Protein AF-A0A744L655-F1 (afdb_monomer)

InterPro domains:
  IPR029058 Alpha/Beta hydrolase fold [G3DSA:3.40.50.1820] (1-97)
  IPR029058 Alpha/Beta hydrolase fold [SSF53474] (5-92)
  IPR051049 Dienelactone hydrolase-like enzyme [PTHR46623] (5-92)

Mean predicted aligned error: 4.02 Å

Solvent-accessible surface area (backbone atoms only — not comparable to full-atom values): 5997 Å² total; per-residue (Å²): 126,65,77,81,81,58,76,56,48,78,39,72,66,60,79,69,50,78,82,47,59,87,62,69,71,61,35,48,31,41,36,43,38,36,59,56,44,89,93,56,67,50,65,65,46,46,63,50,41,55,73,31,97,41,40,47,74,50,76,41,100,36,41,64,49,25,72,34,87,89,37,98,47,45,32,72,68,60,33,51,53,50,48,52,55,50,52,50,52,52,5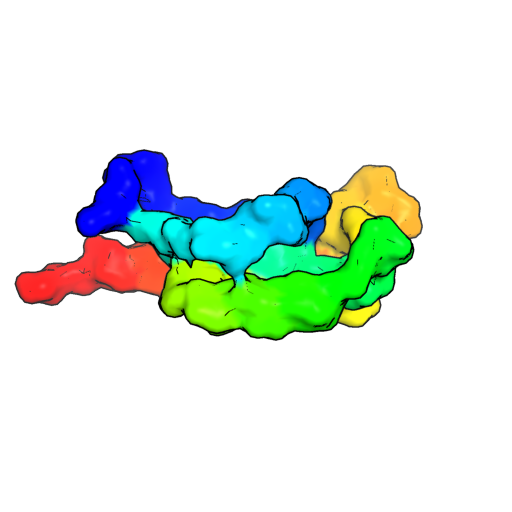0,54,49,53,50,65,72,67,56,81,128

Nearest PDB structures (foldseek):
  3qit-assembly2_D  TM=6.503E-01  e=7.792E-02  Moorena producens 19L
  4lyd-assembly1_A-2  TM=6.627E-01  e=1.967E-01  Rhizorhabdus wittichii RW1
  5uro-assembly1_A  TM=5.835E-01  e=1.510E-01  Trichoderma reesei QM6a
  8qzu-assembly1_A  TM=6.567E-01  e=2.563E-01  Xenorhabdus hominickii
  3om8-assembly1_B  TM=6.235E-01  e=3.125E-01  Pseudomonas aeruginosa PAO1

pLDDT: mean 92.44, std 10.53, range [46.84, 98.62]

Secondary structure (DSSP, 8-state):
---SS-S-EEEES-GGGGG-TT---SS-EEEEEEEE-TTS-HHHHHHHHTTSTTEEEEEEEEETTTT-TTSTT--HHHHHHHHHHHHHHHHHHHHHHHS--

Organism: Salmonella enterica (NCBI:txid28901)

Sequence (101 aa):
AASGLCDGVICYYGSRIRQYLHLAPRCPTLVIIARYEPAFDPLAMRQTLEKRPRVQCKMYDARHGFCDADSATFDAALSHQVMDDVTAFIRDITRANTSPD

Foldseek 3Di:
DQPVPDQEEEAAPPPCVQVVLVDAHSHAYEYEAECDEPPDHRVVSQVSNVVHPRYDYDYDPFYGCCLPPPDPRHDPVVVVVVVVVVVVVVVVSVVVVPDDD

Structure (mmCIF, N/CA/C/O backbone):
data_AF-A0A744L655-F1
#
_entry.id   AF-A0A744L655-F1
#
loop_
_atom_site.group_PDB
_atom_site.id
_atom_site.type_symbol
_atom_site.label_atom_id
_atom_site.label_alt_id
_atom_site.label_comp_id
_atom_site.label_asym_id
_atom_site.label_entity_id
_atom_site.label_seq_id
_atom_site.pdbx_PDB_ins_code
_atom_site.Cartn_x
_atom_site.Cartn_y
_atom_site.Cartn_z
_atom_site.occupancy
_atom_site.B_iso_or_equiv
_atom_site.auth_seq_id
_atom_site.auth_comp_id
_atom_site.auth_asym_id
_atom_site.auth_atom_id
_atom_site.pdbx_PDB_model_num
ATOM 1 N N . ALA A 1 1 ? -17.177 -7.573 17.270 1.00 46.84 1 ALA A N 1
ATOM 2 C CA . ALA A 1 1 ? -15.938 -7.567 18.070 1.00 46.84 1 ALA A CA 1
ATOM 3 C C . ALA A 1 1 ? -14.727 -7.709 17.150 1.00 46.84 1 ALA A C 1
ATOM 5 O O . ALA A 1 1 ? -14.851 -8.361 16.109 1.00 46.84 1 ALA A O 1
ATOM 6 N N . ALA A 1 2 ? -13.596 -7.083 17.503 1.00 59.34 2 ALA A N 1
ATOM 7 C CA . ALA A 1 2 ? -12.304 -7.357 16.871 1.00 59.34 2 ALA A CA 1
ATOM 8 C C . ALA A 1 2 ? -12.022 -8.868 16.921 1.00 59.34 2 ALA A C 1
ATOM 10 O O . ALA A 1 2 ? -12.524 -9.564 17.801 1.00 59.34 2 ALA A O 1
ATOM 11 N N . SER A 1 3 ? -11.273 -9.397 15.951 1.00 64.12 3 SER A N 1
ATOM 12 C CA . SER A 1 3 ? -11.023 -10.845 15.891 1.00 64.12 3 SER A CA 1
ATOM 13 C C . SER A 1 3 ? -10.248 -11.384 17.100 1.00 64.12 3 SER A C 1
ATOM 15 O O . SER A 1 3 ? -10.287 -12.588 17.330 1.00 64.12 3 SER A O 1
ATOM 17 N N . GLY A 1 4 ? -9.541 -10.507 17.824 1.00 71.25 4 GLY A N 1
ATOM 18 C CA . GLY A 1 4 ? -8.612 -10.863 18.898 1.00 71.25 4 GLY A CA 1
ATOM 19 C C . GLY A 1 4 ? -7.305 -11.496 18.408 1.00 71.25 4 GLY A C 1
ATOM 20 O O . GLY A 1 4 ? -6.445 -11.787 19.225 1.00 71.25 4 GLY A O 1
ATOM 21 N N . LEU A 1 5 ? -7.145 -11.717 17.095 1.00 86.25 5 LEU A N 1
ATOM 22 C CA . LEU A 1 5 ? -5.959 -12.361 16.517 1.00 86.25 5 LEU A CA 1
ATOM 23 C C . LEU A 1 5 ? -4.817 -11.374 16.247 1.00 86.25 5 LEU A C 1
ATOM 25 O O . LEU A 1 5 ? -3.654 -11.758 16.286 1.00 86.25 5 LEU A O 1
ATOM 29 N N . CYS A 1 6 ? -5.154 -10.123 15.928 1.00 90.38 6 CYS A N 1
ATOM 30 C CA . CYS A 1 6 ? -4.207 -9.046 15.662 1.00 90.38 6 CYS A CA 1
ATOM 31 C C . CYS A 1 6 ? -4.886 -7.677 15.801 1.00 90.38 6 CYS A C 1
ATOM 33 O O . CYS A 1 6 ? -6.091 -7.543 15.550 1.00 90.38 6 CYS A O 1
ATOM 35 N N . ASP A 1 7 ? -4.088 -6.660 16.119 1.00 92.62 7 ASP A N 1
ATOM 36 C CA . ASP A 1 7 ? -4.534 -5.270 16.260 1.00 92.62 7 ASP A CA 1
ATOM 37 C C . ASP A 1 7 ? -4.643 -4.530 14.922 1.00 92.62 7 ASP A C 1
ATOM 39 O O . ASP A 1 7 ? -5.424 -3.593 14.776 1.00 92.62 7 ASP A O 1
ATOM 43 N N . GLY A 1 8 ? -3.917 -4.990 13.903 1.00 94.50 8 GLY A N 1
ATOM 44 C CA . GLY A 1 8 ? -3.989 -4.460 12.549 1.00 94.50 8 GLY A CA 1
ATOM 45 C C . GLY A 1 8 ? -3.263 -5.342 11.542 1.00 94.50 8 GLY A C 1
ATOM 46 O O . GLY A 1 8 ? -2.553 -6.275 11.911 1.00 94.50 8 GLY A O 1
ATOM 47 N N . VAL A 1 9 ? -3.466 -5.053 10.257 1.00 95.56 9 VAL A N 1
ATOM 48 C CA . VAL A 1 9 ? -2.832 -5.763 9.135 1.00 95.56 9 VAL A CA 1
ATOM 49 C C . VAL A 1 9 ? -2.296 -4.753 8.128 1.00 95.56 9 VAL A C 1
ATOM 51 O O . VAL A 1 9 ? -2.946 -3.748 7.846 1.00 95.56 9 VAL A O 1
ATOM 54 N N . ILE A 1 10 ? -1.128 -5.040 7.557 1.00 97.69 10 ILE A N 1
ATOM 55 C CA . ILE A 1 10 ? -0.535 -4.262 6.469 1.00 97.69 10 ILE A CA 1
ATOM 56 C C . ILE A 1 10 ? -0.339 -5.201 5.280 1.00 97.69 10 ILE A C 1
ATOM 58 O O . ILE A 1 10 ? 0.330 -6.226 5.388 1.00 97.69 10 ILE A O 1
ATOM 62 N N . CYS A 1 11 ? -0.943 -4.859 4.148 1.00 96.38 11 CYS A N 1
ATOM 63 C CA . CYS A 1 11 ? -0.936 -5.660 2.933 1.00 96.38 11 CYS A CA 1
ATOM 64 C C . CYS A 1 11 ? -0.124 -4.959 1.849 1.00 96.38 11 CYS A C 1
ATOM 66 O O . CYS A 1 11 ? -0.550 -3.926 1.332 1.00 96.38 11 CYS A O 1
ATOM 68 N N . TYR A 1 12 ? 0.989 -5.561 1.445 1.00 97.31 12 TYR A N 1
ATOM 69 C CA . TYR A 1 12 ? 1.737 -5.141 0.265 1.00 97.31 12 TYR A CA 1
ATOM 70 C C . TYR A 1 12 ? 1.252 -5.927 -0.950 1.00 97.31 12 TYR A C 1
ATOM 72 O O . TYR A 1 12 ? 1.159 -7.152 -0.904 1.00 97.31 12 TYR A O 1
ATOM 80 N N . TYR A 1 13 ? 0.915 -5.216 -2.028 1.00 93.25 13 TYR A N 1
ATOM 81 C CA . TYR A 1 13 ? 0.667 -5.801 -3.352 1.00 93.25 13 TYR A CA 1
ATOM 82 C C . TYR A 1 13 ? -0.334 -6.971 -3.369 1.00 93.25 13 TYR A C 1
ATOM 84 O O . TYR A 1 13 ? -0.107 -8.007 -3.992 1.00 93.25 13 TYR A O 1
ATOM 92 N N . GLY A 1 14 ? -1.459 -6.827 -2.660 1.00 87.00 14 GLY A N 1
ATOM 93 C CA . GLY A 1 14 ? -2.414 -7.915 -2.428 1.00 87.00 14 GLY A CA 1
ATOM 94 C C . GLY A 1 14 ? -3.040 -8.498 -3.702 1.00 87.00 14 GLY A C 1
ATOM 95 O O . GLY A 1 14 ? -4.150 -8.129 -4.065 1.00 87.00 14 GLY A O 1
ATOM 96 N N . SER A 1 15 ? -2.393 -9.477 -4.340 1.00 83.62 15 SER A N 1
ATOM 97 C CA . SER A 1 15 ? -2.816 -10.032 -5.636 1.00 83.62 15 SER A CA 1
ATOM 98 C C . SER A 1 15 ? -4.268 -10.527 -5.627 1.00 83.62 15 SER A C 1
ATOM 100 O O . SER A 1 15 ? -5.086 -10.114 -6.451 1.00 83.62 15 SER A O 1
ATOM 102 N N . ARG A 1 16 ? -4.645 -11.367 -4.655 1.00 90.62 16 ARG A N 1
ATOM 103 C CA . ARG A 1 16 ? -5.993 -11.963 -4.594 1.00 90.62 16 ARG A CA 1
ATOM 104 C C . ARG A 1 16 ? -7.055 -11.074 -3.950 1.00 90.62 16 ARG A C 1
ATOM 106 O O . ARG A 1 16 ? -8.223 -11.446 -3.981 1.00 90.62 16 ARG A O 1
ATOM 113 N N . ILE A 1 17 ? -6.707 -9.900 -3.416 1.00 92.00 17 ILE A N 1
ATOM 114 C CA . ILE A 1 17 ? -7.665 -9.061 -2.672 1.00 92.00 17 ILE A CA 1
ATOM 115 C C . ILE A 1 17 ? -8.876 -8.655 -3.531 1.00 92.00 17 ILE A C 1
ATOM 117 O O . ILE A 1 17 ? -9.992 -8.558 -3.026 1.00 92.00 17 ILE A O 1
ATOM 121 N N . ARG A 1 18 ? -8.686 -8.544 -4.854 1.00 90.94 18 ARG A N 1
ATOM 122 C CA . ARG A 1 18 ? -9.738 -8.255 -5.841 1.00 90.94 18 ARG A CA 1
ATOM 123 C C . ARG A 1 18 ? -10.882 -9.280 -5.874 1.00 90.94 18 ARG A C 1
ATOM 125 O O . ARG A 1 18 ? -11.985 -8.947 -6.285 1.00 90.94 18 ARG A O 1
ATOM 132 N N . GLN A 1 19 ? -10.644 -10.511 -5.421 1.00 94.25 19 GLN A N 1
ATOM 133 C CA . GLN A 1 19 ? -11.670 -11.561 -5.328 1.00 94.25 19 GLN A CA 1
ATOM 134 C C . GLN A 1 19 ? -12.523 -11.429 -4.054 1.00 94.25 19 GLN A C 1
ATOM 136 O O . GLN A 1 19 ? -13.600 -12.012 -3.956 1.00 94.25 19 GLN A O 1
ATOM 141 N N . TYR A 1 20 ? -12.066 -10.631 -3.086 1.00 94.44 20 TYR A N 1
ATOM 142 C CA . TYR A 1 20 ? -12.638 -10.529 -1.743 1.00 94.44 20 TYR A CA 1
ATOM 143 C C . TYR A 1 20 ? -13.057 -9.100 -1.382 1.00 94.44 20 TYR A C 1
ATOM 145 O O . TYR A 1 20 ? -13.233 -8.781 -0.210 1.00 94.44 20 TYR A O 1
ATOM 153 N N . LEU A 1 21 ? -13.282 -8.238 -2.379 1.00 92.75 21 LEU A N 1
ATOM 154 C CA . LEU A 1 21 ? -13.664 -6.829 -2.189 1.00 92.75 21 LEU A CA 1
ATOM 155 C C . LEU A 1 21 ? -14.970 -6.629 -1.403 1.00 92.75 21 LEU A C 1
ATOM 157 O O . LEU A 1 21 ? -15.252 -5.531 -0.918 1.00 92.75 21 LEU A O 1
ATOM 161 N N . HIS A 1 22 ? -15.788 -7.678 -1.300 1.00 92.19 22 HIS A N 1
ATOM 162 C CA . HIS A 1 22 ? -17.030 -7.694 -0.533 1.00 92.19 22 HIS A CA 1
ATOM 163 C C . HIS A 1 22 ? -16.807 -7.881 0.978 1.00 92.19 22 HIS A C 1
ATOM 165 O O . HIS A 1 22 ? -17.679 -7.520 1.768 1.00 92.19 22 HIS A O 1
ATOM 171 N N . LEU A 1 23 ? -15.649 -8.407 1.387 1.00 92.50 23 LEU A N 1
ATOM 172 C CA . LEU A 1 23 ? -15.325 -8.656 2.786 1.00 92.50 23 LEU A CA 1
ATOM 173 C C . LEU A 1 23 ? -14.865 -7.374 3.485 1.00 92.50 23 LEU A C 1
ATOM 175 O O . LEU A 1 23 ? -14.180 -6.529 2.910 1.00 92.50 23 LEU A O 1
ATOM 179 N N . ALA A 1 24 ? -15.233 -7.247 4.758 1.00 92.31 24 ALA A N 1
ATOM 180 C CA . ALA A 1 24 ? -14.770 -6.175 5.627 1.00 92.31 24 ALA A CA 1
ATOM 181 C C . ALA A 1 24 ? -13.829 -6.760 6.692 1.00 92.31 24 ALA A C 1
ATOM 183 O O . ALA A 1 24 ? -14.264 -7.621 7.466 1.00 92.31 24 ALA A O 1
ATOM 184 N N . PRO A 1 25 ? -12.563 -6.314 6.773 1.00 92.19 25 PRO A N 1
ATOM 185 C CA . PRO A 1 25 ? -11.666 -6.781 7.817 1.00 92.19 25 PRO A CA 1
ATOM 186 C C . PRO A 1 25 ? -12.177 -6.384 9.209 1.00 92.19 25 PRO A C 1
ATOM 188 O O . PRO A 1 25 ? -12.834 -5.354 9.420 1.00 92.19 25 PRO A O 1
ATOM 191 N N . ARG A 1 26 ? -11.881 -7.248 10.185 1.00 92.12 26 ARG A N 1
ATOM 192 C CA . ARG A 1 26 ? -12.287 -7.064 11.589 1.00 92.12 26 ARG A CA 1
ATOM 193 C C . ARG A 1 26 ? -11.337 -6.164 12.384 1.00 92.12 26 ARG A C 1
ATOM 195 O O . ARG A 1 26 ? -11.698 -5.776 13.488 1.00 92.12 26 ARG A O 1
ATOM 202 N N . CYS A 1 27 ? -10.178 -5.827 11.828 1.00 93.25 27 CYS A N 1
ATOM 203 C CA . CYS A 1 27 ? -9.190 -4.908 12.390 1.00 93.25 27 CYS A CA 1
ATOM 204 C C . CYS A 1 27 ? -8.852 -3.810 11.364 1.00 93.25 27 CYS A C 1
ATOM 206 O O . CYS A 1 27 ? -9.128 -3.992 10.170 1.00 93.25 27 CYS A O 1
ATOM 208 N N . PRO A 1 28 ? -8.273 -2.681 11.805 1.00 95.81 28 PRO A N 1
ATOM 209 C CA . PRO A 1 28 ? -7.607 -1.730 10.922 1.00 95.81 28 PRO A CA 1
ATOM 210 C C . PRO A 1 28 ? -6.710 -2.442 9.905 1.00 95.81 28 PRO A C 1
ATOM 212 O O . PRO A 1 28 ? -5.988 -3.384 10.236 1.00 95.81 28 PRO A O 1
ATOM 215 N N . THR A 1 29 ? -6.794 -2.034 8.646 1.00 96.19 29 THR A N 1
ATOM 216 C CA . THR A 1 29 ? -6.049 -2.640 7.543 1.00 96.19 29 THR A CA 1
ATOM 217 C C . THR A 1 29 ? -5.492 -1.550 6.643 1.00 96.19 29 THR A C 1
ATOM 219 O O . THR A 1 29 ? -6.258 -0.762 6.091 1.00 96.19 29 THR A O 1
ATOM 222 N N . LEU A 1 30 ? -4.176 -1.538 6.458 1.00 98.00 30 LEU A N 1
ATOM 223 C CA . LEU A 1 30 ? -3.489 -0.694 5.488 1.00 98.00 30 LEU A CA 1
ATOM 224 C C . LEU A 1 30 ? -3.170 -1.516 4.237 1.00 98.00 30 LEU A C 1
ATOM 226 O O . LEU A 1 30 ? -2.595 -2.597 4.332 1.00 98.00 30 LEU A O 1
ATOM 230 N N . VAL A 1 31 ? -3.526 -1.013 3.058 1.00 97.88 31 VAL A N 1
ATOM 231 C CA . VAL A 1 31 ? -3.227 -1.649 1.769 1.00 97.88 31 VAL A CA 1
ATOM 232 C C . VAL A 1 31 ? -2.307 -0.746 0.956 1.00 97.88 31 VAL A C 1
ATOM 234 O O . VAL A 1 31 ? -2.692 0.363 0.581 1.00 97.88 31 VAL A O 1
ATOM 237 N N . ILE A 1 32 ? -1.105 -1.238 0.664 1.00 98.31 32 ILE A N 1
ATOM 238 C CA . ILE A 1 32 ? -0.102 -0.584 -0.177 1.00 98.31 32 ILE A CA 1
ATOM 239 C C . ILE A 1 32 ? -0.292 -1.051 -1.622 1.00 98.31 32 ILE A C 1
ATOM 241 O O . ILE A 1 32 ? -0.217 -2.246 -1.928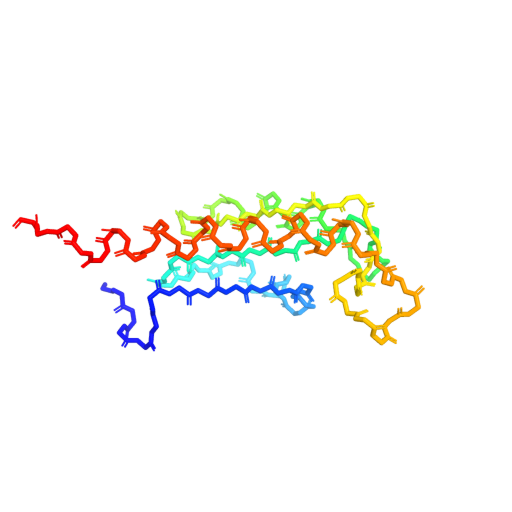 1.00 98.31 32 ILE A O 1
ATOM 245 N N . ILE A 1 33 ? -0.564 -0.099 -2.513 1.00 97.69 33 ILE A N 1
ATOM 246 C CA . ILE A 1 33 ? -0.947 -0.340 -3.905 1.00 97.69 33 ILE A CA 1
ATOM 247 C C . ILE A 1 33 ? 0.088 0.292 -4.838 1.00 97.69 33 ILE A C 1
ATOM 249 O O . ILE A 1 33 ? 0.383 1.483 -4.747 1.00 97.69 33 ILE A O 1
ATOM 253 N N . ALA A 1 34 ? 0.597 -0.499 -5.777 1.00 97.25 34 ALA A N 1
ATOM 254 C CA . ALA A 1 34 ? 1.337 0.002 -6.927 1.00 97.25 34 ALA A CA 1
ATOM 255 C C . ALA A 1 34 ? 0.343 0.456 -8.009 1.00 97.25 34 ALA A C 1
ATOM 257 O O . ALA A 1 34 ? -0.549 -0.308 -8.380 1.00 97.25 34 ALA A O 1
ATOM 258 N N . ARG A 1 35 ? 0.467 1.693 -8.507 1.00 97.31 35 ARG A N 1
ATOM 259 C CA . ARG A 1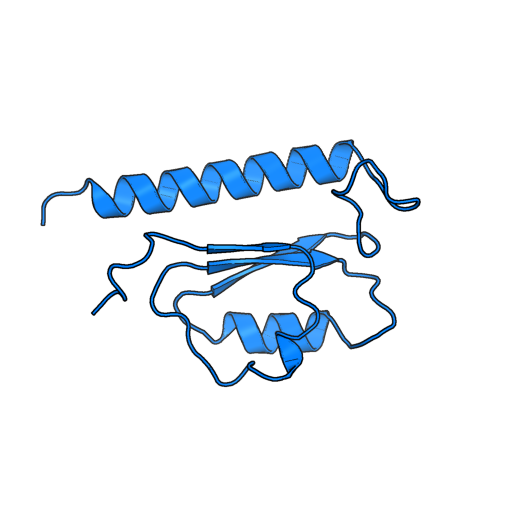 35 ? -0.415 2.222 -9.562 1.00 97.31 35 ARG A CA 1
ATOM 260 C C . ARG A 1 35 ? -0.269 1.456 -10.877 1.00 97.31 35 ARG A C 1
ATOM 262 O O . ARG A 1 35 ? -1.257 1.265 -11.579 1.00 97.31 35 ARG A O 1
ATOM 269 N N . TYR A 1 36 ? 0.951 1.046 -11.215 1.00 96.50 36 TYR A N 1
ATOM 270 C CA . TYR A 1 36 ? 1.276 0.425 -12.495 1.00 96.50 36 TYR A CA 1
ATOM 271 C C . TYR A 1 36 ? 1.329 -1.103 -12.366 1.00 96.50 36 TYR A C 1
ATOM 273 O O . TYR A 1 36 ? 2.404 -1.704 -12.370 1.00 96.50 36 TYR A O 1
ATOM 281 N N . GLU A 1 37 ? 0.159 -1.725 -12.239 1.00 92.94 37 GLU A N 1
ATOM 282 C CA . GLU A 1 37 ? -0.021 -3.181 -12.193 1.00 92.94 37 GLU A CA 1
ATOM 283 C C . GLU A 1 37 ? -0.787 -3.652 -13.442 1.00 92.94 37 GLU A C 1
ATOM 285 O O . GLU A 1 37 ? -1.925 -3.229 -13.644 1.00 92.94 37 GLU A O 1
ATOM 290 N N . PRO A 1 38 ? -0.197 -4.502 -14.301 1.00 91.69 38 PRO A N 1
ATOM 291 C CA . PRO A 1 38 ? -0.855 -4.953 -15.528 1.00 91.69 38 PRO A CA 1
ATOM 292 C C . PRO A 1 38 ? -1.954 -6.006 -15.313 1.00 91.69 38 PRO A C 1
ATOM 294 O O . PRO A 1 38 ? -2.803 -6.177 -16.185 1.00 91.69 38 PRO A O 1
ATOM 297 N N . ALA A 1 39 ? -1.956 -6.744 -14.199 1.00 91.62 39 ALA A N 1
ATOM 298 C CA . ALA A 1 39 ? -2.856 -7.881 -14.008 1.00 91.62 39 ALA A CA 1
ATOM 299 C C . ALA A 1 39 ? -4.313 -7.495 -13.686 1.00 91.62 39 ALA A C 1
ATOM 301 O O . ALA A 1 39 ? -5.195 -8.355 -13.755 1.00 91.62 39 ALA A O 1
ATOM 302 N N . PHE A 1 40 ? -4.581 -6.250 -13.281 1.00 92.12 40 PHE A N 1
ATOM 303 C CA . PHE A 1 40 ? -5.918 -5.737 -12.953 1.00 92.12 40 PHE A CA 1
ATOM 304 C C . PHE A 1 40 ? -5.909 -4.205 -12.838 1.00 92.12 40 PHE A C 1
ATOM 306 O O . PHE A 1 40 ? -4.845 -3.60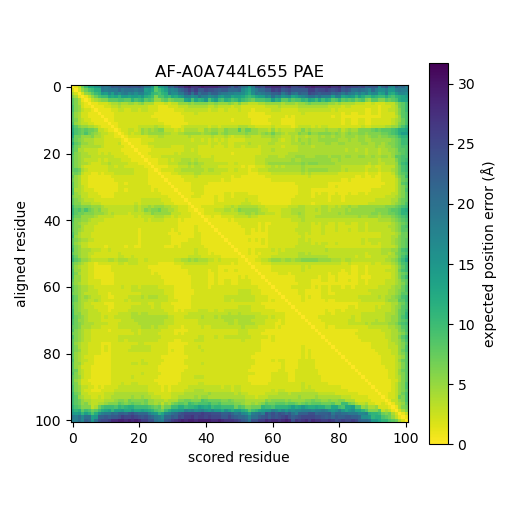7 -12.821 1.00 92.12 40 PHE A O 1
ATOM 313 N N . ASP A 1 41 ? -7.083 -3.577 -12.702 1.00 94.75 41 ASP A N 1
ATOM 314 C CA . ASP A 1 41 ? -7.219 -2.132 -12.452 1.00 94.75 41 ASP A CA 1
ATOM 315 C C . ASP A 1 41 ? -7.039 -1.795 -10.952 1.00 94.75 41 ASP A C 1
ATOM 317 O O . ASP A 1 41 ? -7.938 -2.073 -10.141 1.00 94.75 41 ASP A O 1
ATOM 321 N N . PRO A 1 42 ? -5.911 -1.180 -10.539 1.00 94.94 42 PRO A N 1
ATOM 322 C CA . PRO A 1 42 ? -5.655 -0.886 -9.130 1.00 94.94 42 PRO A CA 1
ATOM 323 C C . PRO A 1 42 ? -6.501 0.275 -8.610 1.00 94.94 42 PRO A C 1
ATOM 325 O O . PRO A 1 42 ? -6.794 0.331 -7.413 1.00 94.94 42 PRO A O 1
ATOM 328 N N . LEU A 1 43 ? -6.925 1.189 -9.487 1.00 95.56 43 LEU A N 1
ATOM 329 C CA . LEU A 1 43 ? -7.739 2.337 -9.112 1.00 95.56 43 LEU A CA 1
ATOM 330 C C . LEU A 1 43 ? -9.164 1.894 -8.776 1.00 95.56 43 LEU A C 1
ATOM 332 O O . LEU A 1 43 ? -9.677 2.268 -7.719 1.00 95.56 43 LEU A O 1
ATOM 336 N N . ALA A 1 44 ? -9.774 1.056 -9.615 1.00 95.69 44 ALA A N 1
ATOM 337 C CA . ALA A 1 44 ? -11.090 0.477 -9.341 1.00 95.69 44 ALA A CA 1
ATOM 338 C C . ALA A 1 44 ? -11.075 -0.391 -8.069 1.00 95.69 44 ALA A C 1
ATOM 340 O O . ALA A 1 44 ? -11.996 -0.338 -7.242 1.00 95.69 44 ALA A O 1
ATOM 341 N N . MET A 1 45 ? -9.994 -1.154 -7.868 1.00 95.50 45 MET A N 1
ATOM 342 C CA . MET A 1 45 ? -9.781 -1.939 -6.652 1.00 95.50 45 MET A CA 1
ATOM 343 C C . MET A 1 45 ? -9.717 -1.040 -5.410 1.00 95.50 45 MET A C 1
ATOM 345 O O . MET A 1 45 ? -10.470 -1.263 -4.459 1.00 95.50 45 MET A O 1
ATOM 349 N N . ARG A 1 46 ? -8.879 0.007 -5.432 1.00 96.00 46 ARG A N 1
ATOM 350 C CA . ARG A 1 46 ? -8.745 0.995 -4.349 1.00 96.00 46 ARG A CA 1
ATOM 351 C C . ARG A 1 46 ? -10.091 1.626 -3.997 1.00 96.00 46 ARG A C 1
ATOM 353 O O . ARG A 1 46 ? -10.491 1.598 -2.839 1.00 96.00 46 ARG A O 1
ATOM 360 N N . GLN A 1 47 ? -10.816 2.127 -4.998 1.00 96.31 47 GLN A N 1
ATOM 361 C CA . GLN A 1 47 ? -12.129 2.757 -4.810 1.00 96.31 47 GLN A CA 1
ATOM 362 C C . GLN A 1 47 ? -13.148 1.820 -4.153 1.00 96.31 47 GLN A C 1
ATOM 364 O O . GLN A 1 47 ? -14.039 2.272 -3.436 1.00 96.31 47 GLN A O 1
ATOM 369 N N . THR A 1 48 ? -13.053 0.514 -4.404 1.00 96.19 48 THR A N 1
ATOM 370 C CA . THR A 1 48 ? -13.944 -0.468 -3.780 1.00 96.19 48 THR A CA 1
ATOM 371 C C . THR A 1 48 ? -13.516 -0.790 -2.350 1.00 96.19 48 THR A C 1
ATOM 373 O O . THR A 1 48 ? -14.369 -0.895 -1.469 1.00 96.19 48 THR A O 1
ATOM 376 N N . LEU A 1 49 ? -12.211 -0.921 -2.106 1.00 95.94 49 LEU A N 1
ATOM 377 C CA . LEU A 1 49 ? -11.646 -1.201 -0.786 1.00 95.94 49 LEU A CA 1
ATOM 378 C C . LEU A 1 49 ? -11.893 -0.066 0.211 1.00 95.94 49 LEU A C 1
ATOM 380 O O . LEU A 1 49 ? -12.282 -0.337 1.342 1.00 95.94 49 LEU A O 1
ATOM 384 N N . GLU A 1 50 ? -11.750 1.190 -0.210 1.00 94.94 50 GLU A N 1
ATOM 385 C CA . GLU A 1 50 ? -11.956 2.374 0.644 1.00 94.94 50 GLU A CA 1
ATOM 386 C C . GLU A 1 50 ? -13.403 2.541 1.128 1.00 94.94 50 GLU A C 1
ATOM 388 O O . GLU A 1 50 ? -13.660 3.256 2.091 1.00 94.94 50 GLU A O 1
ATOM 393 N N . LYS A 1 51 ? -14.365 1.829 0.527 1.00 95.75 51 LYS A N 1
ATOM 394 C CA . LYS A 1 51 ? -15.742 1.759 1.046 1.00 95.75 51 LYS A CA 1
ATOM 395 C C . LYS A 1 51 ? -15.840 0.932 2.332 1.00 95.75 51 LYS A C 1
ATOM 397 O O . LYS A 1 51 ? -16.896 0.906 2.963 1.00 95.75 51 LYS A O 1
ATOM 402 N N . ARG A 1 52 ? -14.789 0.196 2.714 1.00 95.56 52 ARG A N 1
ATOM 403 C CA . ARG A 1 52 ? -14.757 -0.611 3.937 1.00 95.56 52 ARG A CA 1
ATOM 404 C C . ARG A 1 52 ? -14.256 0.254 5.099 1.00 95.56 52 ARG A C 1
ATOM 406 O O . ARG A 1 52 ? -13.152 0.778 5.024 1.00 95.56 52 ARG A O 1
ATOM 413 N N . PRO A 1 53 ? -14.994 0.335 6.220 1.00 91.62 53 PRO A N 1
ATOM 414 C CA . PRO A 1 53 ? -14.766 1.343 7.265 1.00 91.62 53 PRO A CA 1
ATOM 415 C C . PRO A 1 53 ? -13.423 1.230 8.001 1.00 91.62 53 PRO A C 1
ATOM 417 O O . PRO A 1 53 ? -13.033 2.150 8.704 1.00 91.62 53 PRO A O 1
ATOM 420 N N . ARG A 1 54 ? -12.731 0.092 7.883 1.00 94.12 54 ARG A N 1
ATOM 421 C CA . ARG A 1 54 ? -11.439 -0.179 8.534 1.00 94.12 54 ARG A CA 1
ATOM 422 C C . ARG A 1 54 ? -10.287 -0.328 7.543 1.00 94.12 54 ARG A C 1
ATOM 424 O O . ARG A 1 54 ? -9.220 -0.792 7.930 1.00 94.12 54 ARG A O 1
ATOM 431 N N . VAL A 1 55 ? -10.509 -0.001 6.272 1.00 96.56 55 VAL A N 1
ATOM 432 C CA . VAL A 1 55 ? -9.497 -0.140 5.226 1.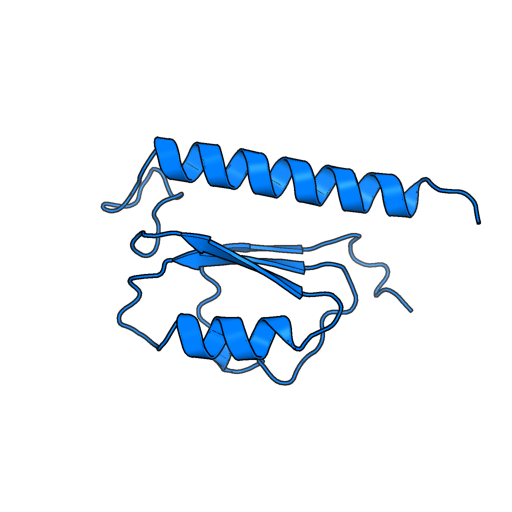00 96.56 55 VAL A CA 1
ATOM 433 C C . VAL A 1 55 ? -8.993 1.233 4.820 1.00 96.56 55 VAL A C 1
ATOM 435 O O . VAL A 1 55 ? -9.749 2.067 4.334 1.00 96.56 55 VAL A O 1
ATOM 438 N N . GLN A 1 56 ? -7.692 1.427 4.973 1.00 97.25 56 GLN A N 1
ATOM 439 C CA . GLN A 1 56 ? -6.954 2.545 4.416 1.00 97.25 56 GLN A CA 1
ATOM 440 C C . GLN A 1 56 ? -6.149 2.041 3.220 1.00 97.25 56 GLN A C 1
ATOM 442 O O . GLN A 1 56 ? -5.467 1.022 3.309 1.00 97.25 56 GLN A O 1
ATOM 447 N N . CYS A 1 57 ? -6.203 2.756 2.100 1.00 97.75 57 CYS A N 1
ATOM 448 C CA . CYS A 1 57 ? -5.362 2.463 0.945 1.00 97.75 57 CYS A CA 1
ATOM 449 C C . CYS A 1 57 ? -4.336 3.581 0.741 1.00 97.75 57 CYS A C 1
ATOM 451 O O . CYS A 1 57 ? -4.669 4.763 0.813 1.00 97.75 57 CYS A O 1
ATOM 453 N N . LYS A 1 58 ? -3.095 3.205 0.436 1.00 98.19 58 LYS A N 1
ATOM 454 C CA . LYS A 1 58 ? -2.034 4.110 -0.012 1.00 98.19 58 LYS A CA 1
ATOM 455 C C . LYS A 1 58 ? -1.556 3.631 -1.374 1.00 98.19 58 LYS A C 1
ATOM 457 O O . LYS A 1 58 ? -1.115 2.493 -1.514 1.00 98.19 58 LYS A O 1
ATOM 462 N N . MET A 1 59 ? -1.709 4.477 -2.388 1.00 97.94 59 MET A N 1
ATOM 463 C CA . MET A 1 59 ? -1.348 4.151 -3.765 1.00 97.94 59 MET A CA 1
ATOM 464 C C . MET A 1 59 ? -0.174 5.011 -4.214 1.00 97.94 59 MET A C 1
ATOM 466 O O . MET A 1 59 ? -0.248 6.236 -4.140 1.00 97.94 59 MET A O 1
ATOM 470 N N . TYR A 1 60 ? 0.870 4.361 -4.716 1.00 98.31 60 TYR A N 1
ATOM 471 C CA . TYR A 1 60 ? 2.127 4.991 -5.109 1.00 98.31 60 TYR A CA 1
ATOM 472 C C . TYR A 1 60 ? 2.305 4.914 -6.618 1.00 98.31 60 TYR A C 1
ATOM 474 O O . TYR A 1 60 ? 1.836 3.970 -7.263 1.00 98.31 60 TYR A O 1
ATOM 482 N N . ASP A 1 61 ? 2.975 5.918 -7.178 1.00 97.88 61 ASP A N 1
ATOM 483 C CA . ASP A 1 61 ? 3.267 6.002 -8.606 1.00 97.88 61 ASP A CA 1
ATOM 484 C C . ASP A 1 61 ? 4.423 5.069 -8.992 1.00 97.88 61 ASP A C 1
ATOM 486 O O . ASP A 1 61 ? 5.517 5.492 -9.336 1.00 97.88 61 ASP A O 1
ATOM 490 N N . ALA A 1 62 ? 4.184 3.767 -8.849 1.00 97.88 62 ALA A N 1
ATOM 491 C CA . ALA A 1 62 ? 5.203 2.733 -8.921 1.00 97.88 62 ALA A CA 1
ATOM 492 C C . ALA A 1 62 ? 4.665 1.446 -9.546 1.00 97.88 62 ALA A C 1
ATOM 494 O O . ALA A 1 62 ? 3.449 1.231 -9.634 1.00 97.88 62 ALA A O 1
ATOM 495 N N . ARG A 1 63 ? 5.589 0.580 -9.970 1.00 97.56 63 ARG A N 1
ATOM 496 C CA . ARG A 1 63 ? 5.295 -0.789 -10.414 1.00 97.56 63 ARG A CA 1
ATOM 497 C C . ARG A 1 63 ? 5.259 -1.747 -9.228 1.00 97.56 63 ARG A C 1
ATOM 499 O O . ARG A 1 63 ? 5.804 -1.457 -8.167 1.00 97.56 63 ARG A O 1
ATOM 506 N N . HIS A 1 64 ? 4.608 -2.893 -9.409 1.00 95.75 64 HIS A N 1
ATOM 507 C CA . HIS A 1 64 ? 4.588 -3.966 -8.411 1.00 95.75 64 HIS A CA 1
ATOM 508 C C . HIS A 1 64 ? 6.008 -4.307 -7.942 1.00 95.75 64 HIS A C 1
ATOM 510 O O . HIS A 1 64 ? 6.909 -4.375 -8.775 1.00 95.75 64 HIS A O 1
ATOM 516 N N . GLY A 1 65 ? 6.200 -4.519 -6.635 1.00 96.75 65 GLY A N 1
ATOM 517 C CA . GLY A 1 65 ? 7.498 -4.883 -6.054 1.00 96.75 65 GLY A CA 1
ATOM 518 C C . GLY A 1 65 ? 8.415 -3.706 -5.707 1.00 96.75 65 GLY A C 1
ATOM 519 O O . GLY A 1 65 ? 9.558 -3.932 -5.345 1.00 96.75 65 GLY A O 1
ATOM 520 N N . PHE A 1 66 ? 7.951 -2.453 -5.774 1.00 98.31 66 PHE A N 1
ATOM 521 C CA . PHE A 1 66 ? 8.819 -1.288 -5.534 1.00 98.31 66 PHE A CA 1
ATOM 522 C C . PHE A 1 66 ? 9.413 -1.168 -4.112 1.00 98.31 66 PHE A C 1
ATOM 524 O O . PHE A 1 66 ? 10.357 -0.413 -3.918 1.00 98.31 66 PHE A O 1
ATOM 531 N N . CYS A 1 67 ? 8.898 -1.902 -3.124 1.00 98.06 67 CYS A N 1
ATOM 532 C CA . CYS A 1 67 ? 9.454 -2.009 -1.766 1.00 98.06 67 CYS A CA 1
ATOM 533 C C . CYS A 1 67 ? 10.233 -3.312 -1.540 1.00 98.06 67 CYS A C 1
ATOM 535 O O . CYS A 1 67 ? 10.690 -3.559 -0.428 1.00 98.06 67 CYS A O 1
ATOM 537 N N . ASP A 1 68 ? 10.332 -4.169 -2.551 1.00 97.69 68 ASP A N 1
ATOM 538 C CA . ASP A 1 68 ? 11.096 -5.408 -2.488 1.00 97.69 68 ASP A CA 1
ATOM 539 C C . ASP A 1 68 ? 12.494 -5.145 -3.053 1.00 97.69 68 ASP A C 1
ATOM 541 O O . ASP A 1 68 ? 12.633 -4.874 -4.243 1.00 97.69 68 ASP A O 1
ATOM 545 N N . ALA A 1 69 ? 13.515 -5.190 -2.194 1.00 97.31 69 ALA A N 1
ATOM 546 C CA . ALA A 1 69 ? 14.904 -4.904 -2.560 1.00 97.31 69 ALA A CA 1
ATOM 547 C C . ALA A 1 69 ? 15.482 -5.893 -3.587 1.00 97.31 69 ALA A C 1
ATOM 549 O O . ALA A 1 69 ? 16.442 -5.551 -4.278 1.00 97.31 69 ALA A O 1
ATOM 550 N N . ASP A 1 70 ? 14.880 -7.077 -3.723 1.00 97.81 70 ASP A N 1
ATOM 551 C CA . ASP A 1 70 ? 15.272 -8.087 -4.706 1.00 97.81 70 ASP A CA 1
ATOM 552 C C . ASP A 1 70 ? 14.497 -7.944 -6.032 1.00 97.81 70 ASP A C 1
ATOM 554 O O . ASP A 1 70 ? 14.771 -8.646 -7.011 1.00 97.81 70 ASP A O 1
ATOM 558 N N . SER A 1 71 ? 13.5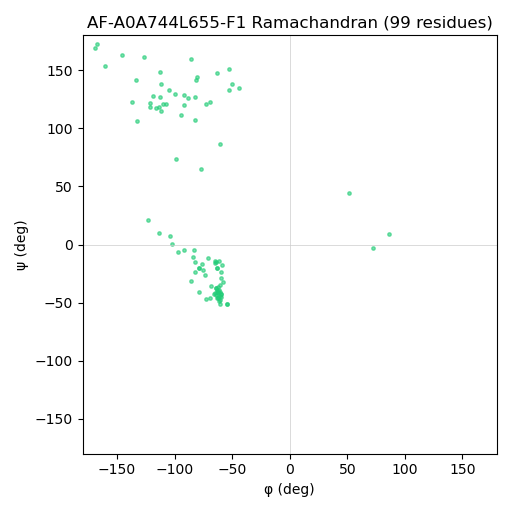34 -7.020 -6.108 1.00 97.06 71 SER A N 1
ATOM 559 C CA . SER A 1 71 ? 12.763 -6.754 -7.320 1.00 97.06 71 SER A CA 1
ATOM 560 C C . SER A 1 71 ? 13.511 -5.842 -8.291 1.00 97.06 71 SER A C 1
ATOM 562 O O . SER A 1 71 ? 14.070 -4.810 -7.924 1.00 97.06 71 SER A O 1
ATOM 564 N N . ALA A 1 72 ? 13.387 -6.125 -9.591 1.00 97.50 72 ALA A N 1
ATOM 565 C CA . ALA A 1 72 ? 13.865 -5.236 -10.656 1.00 97.50 72 ALA A CA 1
ATOM 566 C C . ALA A 1 72 ? 13.177 -3.853 -10.669 1.00 97.50 72 ALA A C 1
ATOM 568 O O . ALA A 1 72 ? 13.614 -2.943 -11.372 1.00 97.50 72 ALA A O 1
ATOM 569 N N . THR A 1 73 ? 12.070 -3.702 -9.943 1.00 97.81 73 THR A N 1
ATOM 570 C CA . THR A 1 73 ? 11.293 -2.460 -9.821 1.00 97.81 73 THR A CA 1
ATOM 571 C C . THR A 1 73 ? 11.519 -1.739 -8.494 1.00 97.81 73 THR A C 1
ATOM 573 O O . THR A 1 73 ? 10.792 -0.784 -8.221 1.00 97.81 73 THR A O 1
ATOM 576 N N . PHE A 1 74 ? 12.477 -2.192 -7.677 1.00 98.50 74 PHE A N 1
ATOM 577 C CA . PHE A 1 74 ? 12.785 -1.588 -6.386 1.00 98.50 74 PHE A CA 1
ATOM 578 C C . PHE A 1 74 ? 13.042 -0.083 -6.506 1.00 98.50 74 PHE A C 1
ATOM 580 O O . PHE A 1 74 ? 13.812 0.370 -7.354 1.00 98.50 74 PHE A O 1
ATOM 587 N N . ASP A 1 75 ? 12.422 0.682 -5.613 1.00 98.50 75 ASP A N 1
ATOM 588 C CA . ASP A 1 75 ? 12.628 2.115 -5.465 1.00 98.50 75 ASP A CA 1
ATOM 589 C C . ASP A 1 75 ? 12.834 2.429 -3.980 1.00 98.50 75 ASP A C 1
ATOM 591 O O . ASP A 1 75 ? 11.898 2.410 -3.176 1.00 98.50 75 ASP A O 1
ATOM 595 N N . ALA A 1 76 ? 14.080 2.723 -3.607 1.00 98.38 76 ALA A N 1
ATOM 596 C CA . ALA A 1 76 ? 14.447 2.971 -2.218 1.00 98.38 76 ALA A CA 1
ATOM 597 C C . ALA A 1 76 ? 13.730 4.193 -1.622 1.00 98.38 76 ALA A C 1
ATOM 599 O O . ALA A 1 76 ? 13.346 4.165 -0.452 1.00 98.38 76 ALA A O 1
ATOM 600 N N . ALA A 1 77 ? 13.518 5.250 -2.411 1.00 98.50 77 ALA A N 1
ATOM 601 C CA . ALA A 1 77 ? 12.878 6.470 -1.932 1.00 98.50 77 ALA A CA 1
ATOM 602 C C . ALA A 1 77 ? 11.395 6.222 -1.640 1.00 98.50 77 ALA A C 1
ATOM 604 O O . ALA A 1 77 ? 10.903 6.569 -0.564 1.00 98.50 77 ALA A O 1
ATOM 605 N N . LEU A 1 78 ? 10.697 5.549 -2.555 1.00 98.38 78 LEU A N 1
ATOM 606 C CA . LEU A 1 78 ? 9.303 5.170 -2.341 1.00 98.38 78 LEU A CA 1
ATOM 607 C C . LEU A 1 78 ? 9.157 4.115 -1.242 1.00 98.38 78 LEU A C 1
ATOM 609 O O . LEU A 1 78 ? 8.208 4.180 -0.465 1.00 98.38 78 LEU A O 1
ATOM 613 N N . SER A 1 79 ? 10.098 3.176 -1.121 1.00 98.31 79 SER A N 1
ATOM 614 C CA . SER A 1 79 ? 10.110 2.206 -0.022 1.00 98.31 79 SER A CA 1
ATOM 615 C C . SER A 1 79 ? 10.265 2.885 1.341 1.00 98.31 79 SER A C 1
ATOM 617 O O . SER A 1 79 ? 9.562 2.526 2.285 1.00 98.31 79 SER A O 1
ATOM 619 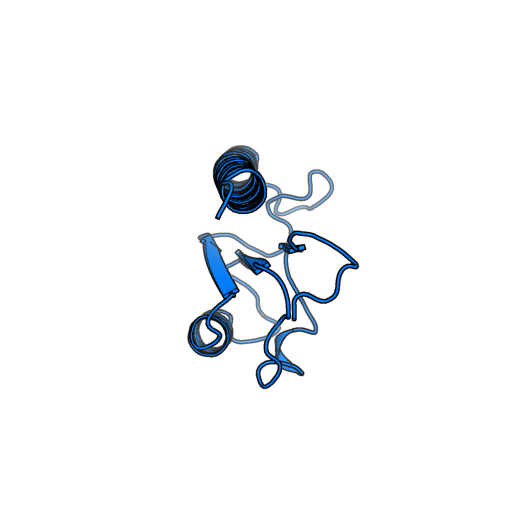N N . HIS A 1 80 ? 11.126 3.901 1.444 1.00 98.50 80 HIS A N 1
ATOM 620 C CA . HIS A 1 80 ? 11.241 4.729 2.647 1.00 98.50 80 HIS A CA 1
ATOM 621 C C . HIS A 1 80 ? 9.936 5.471 2.950 1.00 98.50 80 HIS A C 1
ATOM 623 O O . HIS A 1 80 ? 9.448 5.418 4.075 1.00 98.50 80 HIS A O 1
ATOM 629 N N . GLN A 1 81 ? 9.317 6.084 1.940 1.00 98.56 81 GLN A N 1
ATOM 630 C CA . GLN A 1 81 ? 8.036 6.768 2.112 1.00 98.56 81 GLN A CA 1
ATOM 631 C C . GLN A 1 81 ? 6.925 5.817 2.591 1.00 98.56 81 GLN A C 1
ATOM 633 O O . GLN A 1 81 ? 6.131 6.169 3.463 1.00 98.56 81 GLN A O 1
ATOM 638 N N . VAL A 1 82 ? 6.868 4.593 2.057 1.00 98.62 82 VAL A N 1
ATOM 639 C CA . VAL A 1 82 ? 5.926 3.567 2.529 1.00 98.62 82 VAL A CA 1
ATOM 640 C C . VAL A 1 82 ? 6.206 3.194 3.984 1.00 98.62 82 VAL A C 1
ATOM 642 O O . VAL A 1 82 ? 5.265 2.994 4.750 1.00 98.62 82 VAL A O 1
ATOM 645 N N . MET A 1 83 ? 7.475 3.111 4.385 1.00 98.44 83 MET A N 1
ATOM 646 C CA . MET A 1 83 ? 7.847 2.811 5.767 1.00 98.44 83 MET A CA 1
ATOM 647 C C . MET A 1 83 ? 7.384 3.909 6.738 1.00 98.44 83 MET A C 1
ATOM 649 O O . MET A 1 83 ? 6.913 3.600 7.837 1.00 98.44 83 MET A O 1
ATOM 653 N N . ASP A 1 84 ? 7.436 5.177 6.332 1.00 98.56 84 ASP A N 1
ATOM 654 C CA . ASP A 1 84 ? 6.884 6.283 7.122 1.00 98.56 84 ASP A CA 1
ATOM 655 C C . ASP A 1 84 ? 5.363 6.138 7.297 1.00 98.56 84 ASP A C 1
ATOM 657 O O . ASP A 1 84 ? 4.849 6.224 8.418 1.00 98.56 84 ASP A O 1
ATOM 661 N N . ASP A 1 85 ? 4.642 5.833 6.213 1.00 98.56 85 ASP A N 1
ATOM 662 C CA . ASP A 1 85 ? 3.192 5.603 6.235 1.00 98.56 85 ASP A CA 1
ATOM 663 C C . ASP A 1 85 ? 2.804 4.390 7.103 1.00 98.56 85 ASP A C 1
ATOM 665 O O . ASP A 1 85 ? 1.849 4.451 7.883 1.00 98.56 85 ASP A O 1
ATOM 669 N N . VAL A 1 86 ? 3.563 3.295 7.020 1.00 98.50 86 VAL A N 1
ATOM 670 C CA . VAL A 1 86 ? 3.376 2.107 7.864 1.00 98.50 86 VAL A CA 1
ATOM 671 C C . VAL A 1 86 ? 3.635 2.424 9.333 1.00 98.50 86 VAL A C 1
ATOM 673 O O . VAL A 1 86 ? 2.864 2.014 10.200 1.00 98.50 86 VAL A O 1
ATOM 676 N N . THR A 1 87 ? 4.696 3.171 9.632 1.00 98.38 87 THR A N 1
ATOM 677 C CA . THR A 1 87 ? 5.036 3.555 11.006 1.00 98.38 87 THR A CA 1
ATOM 678 C C . THR A 1 87 ? 3.945 4.430 11.616 1.00 98.38 87 THR A C 1
ATOM 680 O O . THR A 1 87 ? 3.584 4.246 12.782 1.00 98.38 87 THR A O 1
ATOM 683 N N . ALA A 1 88 ? 3.388 5.360 10.836 1.00 98.25 88 ALA A N 1
ATOM 684 C CA . ALA A 1 88 ? 2.245 6.167 11.251 1.00 98.25 88 ALA A CA 1
ATOM 685 C C . ALA A 1 88 ? 1.022 5.287 11.555 1.00 98.25 88 ALA A C 1
ATOM 687 O O . ALA A 1 88 ? 0.452 5.387 12.639 1.00 98.25 88 ALA A O 1
ATOM 688 N N . PHE A 1 89 ? 0.690 4.352 10.663 1.00 98.00 89 PHE A N 1
ATOM 689 C CA . PHE A 1 89 ? -0.425 3.425 10.855 1.00 98.00 89 PHE A CA 1
ATOM 690 C C . PHE A 1 89 ? -0.276 2.556 12.116 1.00 98.00 89 PHE A C 1
ATOM 692 O O . PHE A 1 89 ? -1.219 2.433 12.898 1.00 98.00 89 PHE A O 1
ATOM 699 N N . ILE A 1 90 ? 0.914 1.997 12.362 1.00 97.44 90 ILE A N 1
ATOM 700 C CA . ILE A 1 90 ? 1.198 1.215 13.577 1.00 97.44 90 ILE A CA 1
ATOM 701 C C . ILE A 1 90 ? 1.015 2.081 14.826 1.00 97.44 90 ILE A C 1
ATOM 703 O O . ILE A 1 90 ? 0.399 1.647 15.798 1.00 97.44 90 ILE A O 1
ATOM 707 N N . ARG A 1 91 ? 1.522 3.319 14.809 1.00 97.12 91 ARG A N 1
ATOM 708 C CA . ARG A 1 91 ? 1.375 4.256 15.929 1.00 97.12 91 ARG A CA 1
ATOM 709 C C . ARG A 1 91 ? -0.092 4.546 16.237 1.00 97.12 91 ARG A C 1
ATOM 711 O O . ARG A 1 91 ? -0.454 4.588 17.412 1.00 97.12 91 ARG A O 1
ATOM 718 N N . ASP A 1 92 ? -0.913 4.741 15.212 1.00 95.38 92 ASP A N 1
ATOM 719 C CA . ASP A 1 92 ? -2.336 5.039 15.367 1.00 95.38 92 ASP A CA 1
ATOM 720 C C . ASP A 1 92 ? -3.100 3.854 15.972 1.00 95.38 92 ASP A C 1
ATOM 722 O O . ASP A 1 92 ? -3.880 4.047 16.907 1.00 95.38 92 ASP A O 1
ATOM 726 N N . ILE A 1 93 ? -2.813 2.625 15.527 1.00 93.88 93 ILE A N 1
ATOM 727 C CA . ILE A 1 93 ? -3.385 1.404 16.119 1.00 93.88 93 ILE A CA 1
ATOM 728 C C . ILE A 1 93 ? -2.977 1.264 17.587 1.00 93.88 93 ILE A C 1
ATOM 730 O O . ILE A 1 93 ? -3.828 1.057 18.450 1.00 93.88 93 ILE A O 1
ATOM 734 N N . THR A 1 94 ? -1.685 1.413 17.891 1.00 91.69 94 THR A N 1
ATOM 735 C CA . THR A 1 94 ? -1.181 1.284 19.264 1.00 91.69 94 THR A CA 1
ATOM 736 C C . THR A 1 94 ? -1.834 2.309 20.188 1.00 91.69 94 THR A C 1
ATOM 738 O O . THR A 1 94 ? -2.261 1.959 21.284 1.00 91.69 94 THR A O 1
ATOM 741 N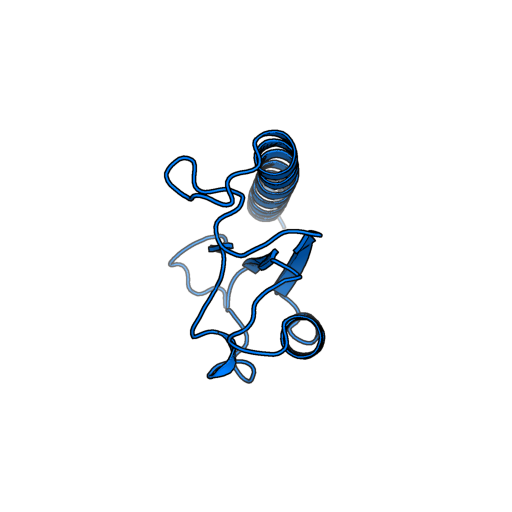 N . ARG A 1 95 ? -1.980 3.564 19.743 1.00 91.38 95 ARG A N 1
ATOM 742 C CA . ARG A 1 95 ? -2.650 4.618 20.521 1.00 91.38 95 ARG A CA 1
ATOM 743 C C . ARG A 1 95 ? -4.112 4.294 20.799 1.00 91.38 95 ARG A C 1
ATOM 745 O O . ARG A 1 95 ? -4.542 4.449 21.942 1.00 91.38 95 ARG A O 1
ATOM 752 N N . ALA A 1 96 ? -4.845 3.833 19.786 1.00 84.88 96 ALA A N 1
ATOM 753 C CA . ALA A 1 96 ? -6.248 3.452 19.923 1.00 84.88 96 ALA A CA 1
ATOM 754 C C . ALA A 1 96 ? -6.443 2.318 20.943 1.00 84.88 96 ALA A C 1
ATOM 756 O O . ALA A 1 96 ? -7.411 2.338 21.691 1.00 84.88 96 ALA A O 1
ATOM 757 N N . ASN A 1 97 ? -5.493 1.387 21.031 1.00 79.56 97 ASN A N 1
ATOM 758 C CA . ASN A 1 97 ? -5.536 0.283 21.991 1.00 79.56 97 ASN A CA 1
ATOM 759 C C . ASN A 1 97 ? -5.114 0.668 23.421 1.00 79.56 97 ASN A C 1
ATOM 761 O O . ASN A 1 97 ? -5.420 -0.057 24.363 1.00 79.56 97 ASN A O 1
ATOM 765 N N . THR A 1 98 ? -4.384 1.775 23.593 1.00 73.88 98 THR A N 1
ATOM 766 C CA . THR A 1 98 ? -3.908 2.251 24.908 1.00 73.88 98 THR A CA 1
ATOM 767 C C . THR A 1 98 ? -4.785 3.329 25.542 1.00 73.88 98 THR A C 1
ATOM 769 O O . THR A 1 98 ? -4.522 3.708 26.682 1.00 73.88 98 THR A O 1
ATOM 772 N N . SER A 1 99 ? -5.796 3.848 24.835 1.00 56.06 99 SER A N 1
ATOM 773 C CA . SER A 1 99 ? -6.768 4.751 25.460 1.00 56.06 99 SER A CA 1
ATOM 774 C C . SER A 1 99 ? -7.676 3.947 26.388 1.00 56.06 99 SER A C 1
ATOM 776 O O . SER A 1 99 ? -8.328 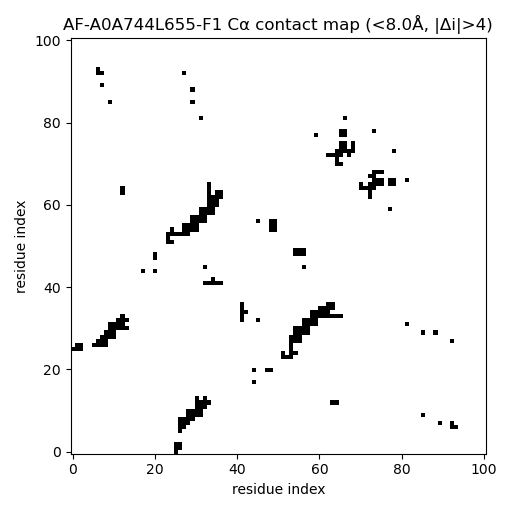3.018 25.911 1.00 56.06 99 SER A O 1
ATOM 778 N N . PRO A 1 100 ? -7.717 4.265 27.693 1.00 52.09 100 PRO A N 1
ATOM 779 C CA . PRO A 1 100 ? -8.748 3.732 28.560 1.00 52.09 100 PRO A CA 1
ATOM 780 C C . PRO A 1 100 ? -10.071 4.386 28.147 1.00 52.09 100 PRO A C 1
ATOM 782 O O . PRO A 1 100 ? -10.151 5.615 28.104 1.00 52.09 100 PRO A O 1
ATOM 785 N N . ASP A 1 101 ? -11.062 3.570 27.792 1.00 53.25 101 ASP A N 1
ATOM 786 C CA . ASP A 1 101 ? -12.465 4.003 27.808 1.00 53.25 101 ASP A CA 1
ATOM 787 C C . ASP A 1 101 ? -12.861 4.483 29.219 1.00 53.25 101 ASP A C 1
ATOM 789 O O . ASP A 1 101 ? -12.391 3.869 30.212 1.00 53.25 101 ASP A O 1
#

Radius of gyration: 14.35 Å; Cα contacts (8 Å, |Δi|>4): 136; chains: 1; bounding box: 32×19×44 Å